Protein AF-A0A368F1D8-F1 (afdb_monomer_lite)

InterPro domains:
  IPR000276 G protein-coupled receptor, rhodopsin-like [SM01381] (5-115)
  IPR019424 Serpentine type 7TM GPCR chemoreceptor Srsx [PF10320] (1-113)

Radius of gyration: 21.62 Å; chains: 1; bounding box: 52×26×62 Å

Organism: Ancylostoma caninum (NCBI:txid29170)

Structure (mmCIF, N/CA/C/O backbone):
data_AF-A0A368F1D8-F1
#
_entry.id   AF-A0A368F1D8-F1
#
loop_
_atom_site.group_PDB
_atom_site.id
_atom_site.type_symbol
_atom_site.label_atom_id
_atom_site.label_alt_id
_atom_site.label_comp_id
_atom_site.label_asym_id
_atom_site.label_entity_id
_atom_site.label_seq_id
_atom_site.pdbx_PDB_ins_code
_atom_site.Cartn_x
_atom_site.Cartn_y
_atom_site.Cartn_z
_atom_site.occupancy
_atom_site.B_iso_or_equiv
_atom_site.auth_seq_id
_atom_site.auth_comp_id
_atom_site.auth_asym_id
_atom_site.auth_atom_id
_atom_site.pdbx_PDB_model_num
ATOM 1 N N . MET A 1 1 ? 20.631 -13.967 -22.672 1.00 45.66 1 MET A N 1
ATOM 2 C CA . MET A 1 1 ? 19.247 -14.194 -23.165 1.00 45.66 1 MET A CA 1
ATOM 3 C C . MET A 1 1 ? 18.236 -13.567 -22.191 1.00 45.66 1 MET A C 1
ATOM 5 O O . MET A 1 1 ? 17.193 -14.138 -21.891 1.00 45.66 1 MET A O 1
ATOM 9 N N . ASP A 1 2 ? 18.515 -12.348 -21.712 1.00 56.72 2 ASP A N 1
ATOM 10 C CA . ASP A 1 2 ? 18.073 -11.933 -20.362 1.00 56.72 2 ASP A CA 1
ATOM 11 C C . ASP A 1 2 ? 17.046 -10.784 -20.403 1.00 56.72 2 ASP A C 1
ATOM 13 O O . ASP A 1 2 ? 16.329 -10.506 -19.437 1.00 56.72 2 ASP A O 1
ATOM 17 N N . GLY A 1 3 ? 16.917 -10.137 -21.566 1.00 60.78 3 GLY A N 1
ATOM 18 C CA . GLY A 1 3 ? 15.979 -9.036 -21.787 1.00 60.78 3 GLY A CA 1
ATOM 19 C C . GLY A 1 3 ? 14.529 -9.483 -21.991 1.00 60.78 3 GLY A C 1
ATOM 20 O O . GLY A 1 3 ? 13.612 -8.776 -21.582 1.00 60.78 3 GLY A O 1
ATOM 21 N N . GLN A 1 4 ? 14.298 -10.655 -22.591 1.00 63.25 4 GLN A N 1
ATOM 22 C CA . GLN A 1 4 ? 12.945 -11.132 -22.896 1.00 63.25 4 GLN A CA 1
ATOM 23 C C . GLN A 1 4 ? 12.230 -11.660 -21.644 1.00 63.25 4 GLN A C 1
ATOM 25 O O . GLN A 1 4 ? 11.090 -11.277 -21.391 1.00 63.25 4 GLN A O 1
ATOM 30 N N . GLN A 1 5 ? 12.920 -12.429 -20.796 1.00 64.75 5 GLN A N 1
ATOM 31 C CA . GLN A 1 5 ? 12.363 -12.902 -19.520 1.00 64.75 5 GLN A CA 1
ATOM 32 C C . GLN A 1 5 ? 12.044 -11.751 -18.555 1.00 64.75 5 GLN A C 1
ATOM 34 O O . GLN A 1 5 ? 10.976 -11.728 -17.943 1.00 64.75 5 GLN A O 1
ATOM 39 N N . SER A 1 6 ? 12.915 -10.738 -18.495 1.00 67.00 6 SER A N 1
ATOM 40 C CA . SER A 1 6 ? 12.691 -9.545 -17.670 1.00 67.00 6 SER A CA 1
ATOM 41 C C . SER A 1 6 ? 11.427 -8.780 -18.082 1.00 67.00 6 SER A C 1
ATOM 43 O O . SER A 1 6 ? 10.686 -8.303 -17.226 1.00 67.00 6 SER A O 1
ATOM 45 N N . LYS A 1 7 ? 11.145 -8.686 -19.389 1.00 72.06 7 LYS A N 1
ATOM 46 C CA . LYS A 1 7 ? 9.940 -8.017 -19.902 1.00 72.06 7 LYS A CA 1
ATOM 47 C C . LYS A 1 7 ? 8.670 -8.760 -19.502 1.00 72.06 7 LYS A C 1
ATOM 49 O O . LYS A 1 7 ? 7.761 -8.132 -18.969 1.00 72.06 7 LYS A O 1
ATOM 54 N N . PHE A 1 8 ? 8.619 -10.080 -19.692 1.00 77.69 8 PHE A N 1
ATOM 55 C CA . PHE A 1 8 ? 7.458 -10.884 -19.291 1.00 77.69 8 PHE A CA 1
ATOM 56 C C . PHE A 1 8 ? 7.155 -10.762 -17.796 1.00 77.69 8 PHE A C 1
ATOM 58 O O . PHE A 1 8 ? 5.997 -10.599 -17.417 1.00 77.69 8 PHE A O 1
ATOM 65 N N . PHE A 1 9 ? 8.190 -10.753 -16.955 1.00 74.25 9 PHE A N 1
ATOM 66 C CA . PHE A 1 9 ? 8.034 -10.578 -15.513 1.00 74.25 9 PHE A CA 1
ATOM 67 C C . PHE A 1 9 ? 7.478 -9.191 -15.148 1.00 74.25 9 PHE A C 1
ATOM 69 O O . PHE A 1 9 ? 6.550 -9.082 -14.348 1.00 74.25 9 PHE A O 1
ATOM 76 N N . ILE A 1 10 ? 7.978 -8.126 -15.788 1.00 74.06 10 ILE A N 1
ATOM 77 C CA . ILE A 1 10 ? 7.488 -6.753 -15.582 1.00 74.06 10 ILE A CA 1
ATOM 78 C C . ILE A 1 10 ? 6.028 -6.609 -16.032 1.00 74.06 10 ILE A C 1
ATOM 80 O O . ILE A 1 10 ? 5.217 -6.052 -15.291 1.00 74.06 10 ILE A O 1
ATOM 84 N N . TYR A 1 11 ? 5.667 -7.130 -17.210 1.00 80.31 11 TYR A N 1
ATOM 85 C CA . TYR A 1 11 ? 4.280 -7.108 -17.683 1.00 80.31 11 TYR A CA 1
ATOM 86 C C . TYR A 1 11 ? 3.355 -7.916 -16.768 1.00 80.31 11 TYR A C 1
ATOM 88 O O . TYR A 1 11 ? 2.263 -7.448 -16.453 1.00 80.31 11 TYR A O 1
ATOM 96 N N . GLY A 1 12 ? 3.804 -9.073 -16.272 1.00 80.88 12 GLY A N 1
ATOM 97 C CA . GLY A 1 12 ? 3.061 -9.865 -15.290 1.00 80.88 12 GLY A CA 1
ATOM 98 C C . GLY A 1 12 ? 2.774 -9.084 -14.004 1.00 80.88 12 GLY A C 1
ATOM 99 O O . GLY A 1 12 ? 1.625 -9.011 -13.570 1.00 80.88 12 GLY A O 1
ATOM 100 N N . ILE A 1 13 ? 3.788 -8.422 -13.435 1.00 77.94 13 ILE A N 1
ATOM 101 C CA . ILE A 1 13 ? 3.631 -7.580 -12.236 1.00 77.94 13 ILE A CA 1
ATOM 102 C C . ILE A 1 13 ? 2.655 -6.425 -12.486 1.00 77.94 13 ILE A C 1
ATOM 104 O O . ILE A 1 13 ? 1.825 -6.126 -11.625 1.00 77.94 13 ILE A O 1
ATOM 108 N N . LEU A 1 14 ? 2.733 -5.776 -13.651 1.00 80.50 14 LEU A N 1
ATOM 109 C CA . LEU A 1 14 ? 1.829 -4.686 -14.022 1.00 80.50 14 LEU A CA 1
ATOM 110 C C . LEU A 1 14 ? 0.378 -5.163 -14.131 1.00 80.50 14 LEU A C 1
ATOM 112 O O . LEU A 1 14 ? -0.508 -4.528 -13.562 1.00 80.50 14 LEU A O 1
ATOM 116 N N . VAL A 1 15 ? 0.133 -6.294 -14.799 1.00 85.88 15 VAL A N 1
ATOM 117 C CA . VAL A 1 15 ? -1.212 -6.879 -14.930 1.00 85.88 15 VAL A CA 1
ATOM 118 C C . VAL A 1 15 ? -1.797 -7.213 -13.559 1.00 85.88 15 VAL A C 1
ATOM 120 O O . VAL A 1 15 ? -2.927 -6.823 -13.262 1.00 85.88 15 VAL A O 1
ATOM 123 N N . VAL A 1 16 ? -1.021 -7.869 -12.690 1.00 84.69 16 VAL A N 1
ATOM 124 C CA . VAL A 1 16 ? -1.462 -8.203 -11.326 1.00 84.69 16 VAL A CA 1
ATOM 125 C C . VAL A 1 16 ? -1.748 -6.936 -10.520 1.00 84.69 16 VAL A C 1
ATOM 127 O O . VAL A 1 16 ? -2.765 -6.855 -9.836 1.00 84.69 16 VAL A O 1
ATOM 130 N N . SER A 1 17 ? -0.906 -5.911 -10.645 1.00 82.69 17 SER A N 1
ATOM 131 C CA . SER A 1 17 ? -1.082 -4.638 -9.940 1.00 82.69 17 SER A CA 1
ATOM 132 C C . SER A 1 17 ? -2.348 -3.901 -10.391 1.00 82.69 17 SER A C 1
ATOM 134 O O . SER A 1 17 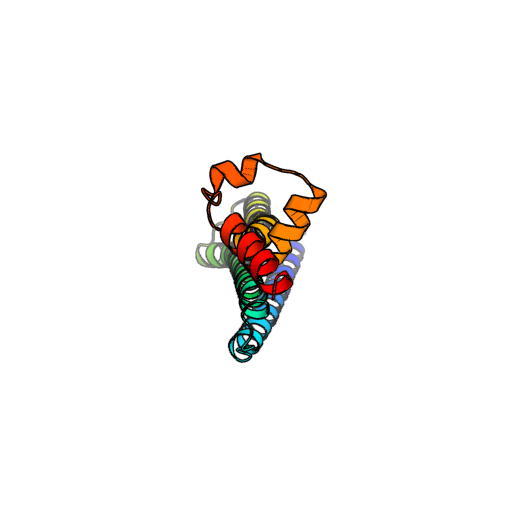? -3.095 -3.396 -9.554 1.00 82.69 17 SER A O 1
ATOM 136 N N . ILE A 1 18 ? -2.649 -3.889 -11.695 1.00 85.00 18 ILE A N 1
ATOM 137 C CA . ILE A 1 18 ? -3.898 -3.329 -12.239 1.00 85.00 18 ILE A CA 1
ATOM 138 C C . ILE A 1 18 ? -5.114 -4.109 -11.722 1.00 85.00 18 ILE A C 1
ATOM 140 O O . ILE A 1 18 ? -6.108 -3.496 -11.330 1.00 85.00 18 ILE A O 1
ATOM 144 N N . LEU A 1 19 ? -5.038 -5.441 -11.664 1.00 88.94 19 LEU A N 1
ATOM 145 C CA . LEU A 1 19 ? -6.118 -6.278 -11.138 1.00 88.94 19 LEU A CA 1
ATOM 146 C C . LEU A 1 19 ? -6.382 -6.001 -9.648 1.00 88.94 19 LEU A C 1
ATOM 148 O O . LEU A 1 19 ? -7.537 -5.859 -9.241 1.00 88.94 19 LEU A O 1
ATOM 152 N N . VAL A 1 20 ? -5.324 -5.857 -8.842 1.00 86.31 20 VAL A N 1
ATOM 153 C CA . VAL A 1 20 ? -5.417 -5.477 -7.422 1.00 86.31 20 VAL A CA 1
ATOM 154 C C . VAL A 1 20 ? -6.052 -4.093 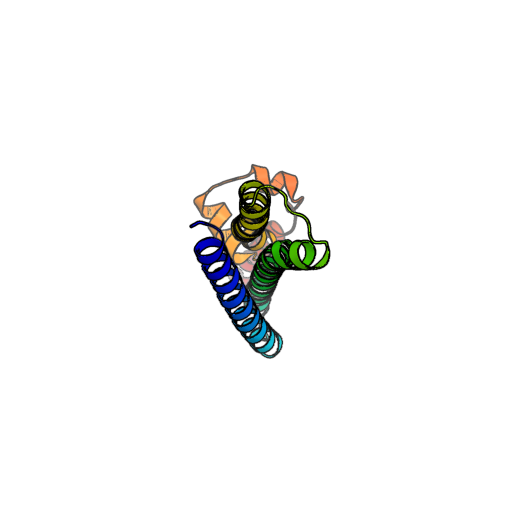-7.275 1.00 86.31 20 VAL A C 1
ATOM 156 O O . VAL A 1 20 ? -6.990 -3.933 -6.490 1.00 86.31 20 VAL A O 1
ATOM 159 N N . LEU A 1 21 ? -5.612 -3.108 -8.067 1.00 87.25 21 LEU A N 1
ATOM 160 C CA . LEU A 1 21 ? -6.188 -1.759 -8.076 1.00 87.25 21 LEU A CA 1
ATOM 161 C C . LEU A 1 21 ? -7.681 -1.778 -8.433 1.00 87.25 21 LEU A C 1
ATOM 163 O O . LEU A 1 21 ? -8.487 -1.127 -7.765 1.00 87.25 21 LEU A O 1
ATOM 167 N N . ALA A 1 22 ? -8.068 -2.550 -9.450 1.00 88.25 22 ALA A N 1
ATOM 168 C CA . ALA A 1 22 ? -9.461 -2.696 -9.853 1.00 88.25 22 ALA A CA 1
ATOM 169 C C . ALA A 1 22 ? -10.305 -3.342 -8.743 1.00 88.25 22 ALA A C 1
ATOM 171 O O . ALA A 1 22 ? -11.369 -2.824 -8.399 1.00 88.25 22 ALA A O 1
ATOM 172 N N . CYS A 1 23 ? -9.813 -4.425 -8.136 1.00 88.81 23 CYS A N 1
ATOM 173 C CA . CYS A 1 23 ? -10.505 -5.145 -7.068 1.00 88.81 23 CYS A CA 1
ATOM 174 C C . CYS A 1 23 ? -10.751 -4.249 -5.845 1.00 88.81 23 CYS A C 1
ATOM 176 O O . CYS A 1 23 ? -11.894 -4.071 -5.413 1.00 88.81 23 CYS A O 1
ATOM 178 N N . TYR A 1 24 ? -9.702 -3.597 -5.337 1.00 84.56 24 TYR A N 1
ATOM 179 C CA . TYR A 1 24 ? -9.826 -2.686 -4.198 1.00 84.56 24 TYR A CA 1
ATOM 180 C C . TYR A 1 24 ? -10.638 -1.429 -4.533 1.00 84.56 24 TYR A C 1
ATOM 182 O O . TYR A 1 24 ? -11.371 -0.924 -3.682 1.00 84.56 24 TYR A O 1
ATOM 190 N N . GLY A 1 25 ? -10.574 -0.941 -5.775 1.00 83.75 25 GLY A N 1
ATOM 191 C CA . GLY A 1 25 ? -11.410 0.159 -6.249 1.00 83.75 25 GLY A CA 1
ATOM 192 C C . GLY A 1 25 ? -12.901 -0.193 -6.237 1.00 83.75 25 GLY A C 1
ATOM 193 O O . GLY A 1 25 ? -13.721 0.587 -5.742 1.00 83.75 25 GLY A O 1
ATOM 194 N N . VAL A 1 26 ? -13.270 -1.383 -6.724 1.00 86.94 26 VAL A N 1
ATOM 195 C CA . VAL A 1 26 ? -14.653 -1.891 -6.683 1.00 86.94 26 VAL A CA 1
ATOM 196 C C . VAL A 1 26 ? -15.109 -2.110 -5.243 1.00 86.94 26 VAL A C 1
ATOM 198 O O . VAL A 1 26 ? -16.207 -1.678 -4.879 1.00 86.94 26 VAL A O 1
ATOM 201 N N . PHE A 1 27 ? -14.260 -2.714 -4.409 1.00 84.00 27 PHE A N 1
ATOM 202 C CA . PHE A 1 27 ? -14.523 -2.910 -2.986 1.00 84.00 27 PHE A CA 1
ATOM 203 C C . PHE A 1 27 ? -14.806 -1.581 -2.276 1.00 84.00 27 PHE A C 1
ATOM 205 O O . PHE A 1 27 ? -15.840 -1.444 -1.622 1.00 84.00 27 PHE A O 1
ATOM 212 N N . LEU A 1 28 ? -13.965 -0.560 -2.481 1.00 80.44 28 LEU A N 1
ATOM 213 C CA . LEU A 1 28 ? -14.168 0.777 -1.921 1.00 80.44 28 LEU A CA 1
ATOM 214 C C . LEU A 1 28 ? -15.449 1.441 -2.419 1.00 80.44 28 LEU A C 1
ATOM 216 O O . LEU A 1 28 ? -16.155 2.065 -1.627 1.00 80.44 28 LEU A O 1
ATOM 220 N N . ARG A 1 29 ? -15.772 1.315 -3.711 1.00 81.19 29 ARG A N 1
ATOM 221 C CA . ARG A 1 29 ? -17.023 1.855 -4.264 1.00 81.19 29 ARG A CA 1
ATOM 222 C C . ARG A 1 29 ? -18.241 1.208 -3.609 1.00 81.19 29 ARG A C 1
ATOM 224 O O . ARG A 1 29 ? -19.148 1.925 -3.187 1.00 81.19 29 ARG A O 1
ATOM 231 N N . ARG A 1 30 ? -18.255 -0.122 -3.468 1.00 79.25 30 ARG A N 1
ATOM 232 C CA . ARG A 1 30 ? -19.348 -0.838 -2.788 1.00 79.25 30 ARG A CA 1
ATOM 233 C C . ARG A 1 30 ? -19.428 -0.492 -1.302 1.00 79.25 30 ARG A C 1
ATOM 235 O O . ARG A 1 30 ? -20.516 -0.223 -0.795 1.00 79.25 30 ARG A O 1
ATOM 242 N N . MET A 1 31 ? -18.286 -0.416 -0.626 1.00 73.38 31 MET A N 1
ATOM 243 C CA . MET A 1 31 ? -18.199 -0.032 0.783 1.00 73.38 31 MET A CA 1
ATOM 244 C C . MET A 1 31 ? -18.719 1.386 1.023 1.00 73.38 31 MET A C 1
ATOM 246 O O . MET A 1 31 ? -19.544 1.580 1.910 1.00 73.38 31 MET A O 1
ATOM 250 N N . ARG A 1 32 ? -18.319 2.376 0.213 1.00 69.38 32 ARG A N 1
ATOM 251 C CA . ARG A 1 32 ? -18.812 3.759 0.343 1.00 69.38 32 ARG A CA 1
ATOM 252 C C . ARG A 1 32 ? -20.320 3.873 0.132 1.00 69.38 32 ARG A C 1
ATOM 254 O O . ARG A 1 32 ? -20.955 4.669 0.814 1.00 69.38 32 ARG A O 1
ATOM 261 N N . LYS A 1 33 ? -20.887 3.080 -0.784 1.00 66.50 33 LYS A N 1
ATOM 262 C CA . LYS A 1 33 ? -22.332 3.071 -1.057 1.00 66.50 33 LYS A CA 1
ATOM 263 C C . LYS A 1 33 ? -23.140 2.484 0.105 1.00 66.50 33 LYS A C 1
ATOM 265 O O . LYS A 1 33 ? -24.285 2.866 0.316 1.00 66.50 33 LYS A O 1
ATOM 270 N N . THR A 1 34 ? -22.533 1.595 0.884 1.00 62.94 34 THR A N 1
ATOM 271 C CA . THR A 1 34 ? -23.168 0.950 2.035 1.00 62.94 34 THR A CA 1
ATOM 272 C C . THR A 1 34 ? -22.891 1.781 3.293 1.00 62.94 34 THR A C 1
ATOM 274 O O . THR A 1 34 ? -22.024 1.452 4.100 1.00 62.94 34 THR A O 1
ATOM 277 N N . GLN A 1 35 ? -23.584 2.913 3.451 1.00 54.12 35 GLN A N 1
ATOM 278 C CA . GLN A 1 35 ? -23.572 3.684 4.701 1.00 54.12 35 GLN A CA 1
ATOM 279 C C . GLN A 1 35 ? -24.347 2.908 5.776 1.00 54.12 35 GLN A C 1
ATOM 281 O O . GLN A 1 35 ? -25.548 3.082 5.958 1.00 54.12 35 GLN A O 1
ATOM 286 N N . ILE A 1 36 ? -23.659 2.012 6.486 1.00 55.44 36 ILE A N 1
ATOM 287 C CA . ILE A 1 36 ? -24.255 1.266 7.597 1.00 55.44 36 ILE A CA 1
ATOM 288 C C . ILE A 1 36 ? -24.462 2.238 8.765 1.00 55.44 36 ILE A C 1
ATOM 290 O O . ILE A 1 36 ? -23.514 2.715 9.397 1.00 55.44 36 ILE A O 1
ATOM 294 N N . SER A 1 37 ? -25.728 2.564 9.025 1.00 49.47 37 SER A N 1
ATOM 295 C CA . SER A 1 37 ? -26.158 3.475 10.085 1.00 49.47 37 SER A CA 1
ATOM 296 C C . SER A 1 37 ? -26.031 2.805 11.460 1.00 49.47 37 SER A C 1
ATOM 298 O O . SER A 1 37 ? -26.988 2.289 12.020 1.00 49.47 37 SER A O 1
ATOM 300 N N . GLY A 1 38 ? -24.814 2.774 12.011 1.00 56.66 38 GLY A N 1
ATOM 301 C CA . GLY A 1 38 ? -24.555 2.313 13.378 1.00 56.66 38 GLY A CA 1
ATOM 302 C C . GLY A 1 38 ? -23.236 2.867 13.916 1.00 56.66 38 GLY A C 1
ATOM 303 O O . GLY A 1 38 ? -22.217 2.805 13.234 1.00 56.66 38 GLY A O 1
ATOM 304 N N . LYS A 1 39 ? -23.218 3.435 15.133 1.00 56.53 39 LYS A N 1
ATOM 305 C CA . LYS A 1 39 ? -22.018 4.082 15.719 1.00 56.53 39 LYS A CA 1
ATOM 306 C C . LYS A 1 39 ? -20.809 3.132 15.835 1.00 56.53 39 LYS A C 1
ATOM 308 O O . LYS A 1 39 ? -19.683 3.583 15.655 1.00 56.53 39 LYS A O 1
ATOM 313 N N .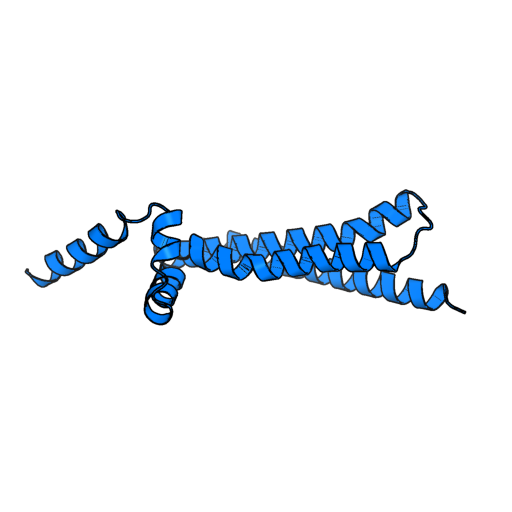 ILE A 1 40 ? -21.046 1.838 16.074 1.00 55.59 40 ILE A N 1
ATOM 314 C CA . ILE A 1 40 ? -20.011 0.788 16.137 1.00 55.59 40 ILE A CA 1
ATOM 315 C C . ILE A 1 40 ? -19.527 0.420 14.725 1.00 55.59 40 ILE A C 1
ATOM 317 O O . ILE A 1 40 ? -18.328 0.449 14.448 1.00 55.59 40 ILE A O 1
ATOM 321 N N . ALA A 1 41 ? -20.460 0.183 13.796 1.00 60.53 41 ALA A N 1
ATOM 322 C CA . ALA A 1 41 ? -20.149 -0.118 12.398 1.00 60.53 41 ALA A CA 1
ATOM 323 C C . ALA A 1 41 ? -19.363 1.012 11.709 1.00 60.53 41 ALA A C 1
ATOM 325 O O . ALA A 1 41 ? -18.487 0.741 10.893 1.00 60.53 41 ALA A O 1
ATOM 326 N N . LYS A 1 42 ? -19.607 2.278 12.081 1.00 64.94 42 LYS A N 1
ATOM 327 C CA . LYS A 1 42 ? -18.900 3.450 11.537 1.00 64.94 42 LYS A CA 1
ATOM 328 C C . LYS A 1 42 ? -17.389 3.424 11.784 1.00 64.94 42 LYS A C 1
ATOM 330 O O . LYS A 1 42 ? -16.638 3.825 10.900 1.00 64.94 42 LYS A O 1
ATOM 335 N N . GLY A 1 43 ? -16.934 2.974 12.958 1.00 64.31 43 GLY A N 1
ATOM 336 C CA . GLY A 1 43 ? -15.500 2.900 13.274 1.00 64.31 43 GLY A CA 1
ATOM 337 C C . GLY A 1 43 ? -14.785 1.853 12.422 1.00 64.31 43 GLY A C 1
ATOM 338 O O . GLY A 1 43 ? -13.786 2.155 11.773 1.00 64.31 43 GLY A O 1
ATOM 339 N N . ILE A 1 44 ? -15.370 0.655 12.356 1.00 72.81 44 ILE A N 1
ATOM 340 C CA . ILE A 1 44 ? -14.857 -0.475 11.570 1.00 72.81 44 ILE A CA 1
ATOM 341 C C . ILE A 1 44 ? -14.865 -0.138 10.071 1.00 72.81 44 ILE A C 1
ATOM 343 O O . ILE A 1 44 ? -13.858 -0.321 9.385 1.00 72.81 44 ILE A O 1
ATOM 347 N N . HIS A 1 45 ? -15.963 0.436 9.570 1.00 73.00 45 HIS A N 1
ATOM 348 C CA . HIS A 1 45 ? -16.109 0.869 8.176 1.00 73.00 45 HIS A CA 1
ATOM 349 C C . HIS A 1 45 ? -15.072 1.929 7.788 1.00 73.00 45 HIS A C 1
ATOM 351 O O . HIS A 1 45 ? -14.420 1.806 6.751 1.00 73.00 45 HIS A O 1
ATOM 357 N N . ARG A 1 46 ? -14.832 2.920 8.658 1.00 75.00 46 ARG A N 1
ATOM 358 C CA . ARG A 1 46 ? -13.812 3.951 8.429 1.00 75.00 46 ARG A CA 1
ATOM 359 C C . ARG A 1 46 ? -12.399 3.368 8.388 1.00 75.00 46 ARG A C 1
ATOM 361 O O . ARG A 1 46 ? -11.636 3.746 7.501 1.00 75.00 46 ARG A O 1
ATOM 368 N N . SER A 1 47 ? -12.051 2.451 9.297 1.00 80.81 47 SER A N 1
ATOM 369 C CA . SER A 1 47 ? -10.739 1.784 9.264 1.00 80.81 47 SER A CA 1
ATOM 370 C C . SER A 1 47 ? -10.563 0.940 8.005 1.00 80.81 47 SER A C 1
ATOM 372 O O . SER A 1 47 ? -9.510 0.993 7.381 1.00 80.81 47 SER A O 1
ATOM 374 N N . LEU A 1 48 ? -11.607 0.227 7.578 1.00 79.19 48 LEU A N 1
ATOM 375 C CA . LEU A 1 48 ? -11.558 -0.651 6.412 1.00 79.19 48 LEU A CA 1
ATOM 376 C C . LEU A 1 48 ? -11.404 0.133 5.101 1.00 79.19 48 LEU A C 1
ATOM 378 O O . LEU A 1 48 ? -10.641 -0.266 4.220 1.00 79.19 48 LEU A O 1
ATOM 382 N N . ILE A 1 49 ? -12.067 1.290 4.996 1.00 83.25 49 ILE A N 1
ATOM 383 C CA . ILE A 1 49 ? -11.864 2.232 3.889 1.00 83.25 49 ILE A CA 1
ATOM 384 C C . ILE A 1 49 ? -10.434 2.770 3.886 1.00 83.25 49 ILE A C 1
ATOM 386 O O . ILE A 1 49 ? -9.818 2.819 2.824 1.00 83.25 49 ILE A O 1
ATOM 390 N N . LEU A 1 50 ? -9.904 3.171 5.045 1.00 83.44 50 LEU A N 1
ATOM 391 C CA . LEU A 1 50 ? -8.549 3.717 5.139 1.00 83.44 50 LEU A CA 1
ATOM 392 C C . LEU A 1 50 ? -7.491 2.678 4.767 1.00 83.44 50 LEU A C 1
ATOM 394 O O . LEU A 1 50 ? -6.615 2.987 3.973 1.00 83.44 50 LEU A O 1
ATOM 398 N N . ILE A 1 51 ? -7.628 1.437 5.228 1.00 86.38 51 ILE A N 1
ATOM 399 C CA . ILE A 1 51 ? -6.741 0.324 4.854 1.00 86.38 51 ILE A CA 1
ATOM 400 C C . ILE A 1 51 ? -6.784 0.063 3.358 1.00 86.38 51 ILE A C 1
ATOM 402 O O . ILE A 1 51 ? -5.749 -0.011 2.703 1.00 86.38 51 ILE A O 1
ATOM 406 N N . SER A 1 52 ? -7.988 -0.020 2.797 1.00 85.75 52 SER A N 1
ATOM 407 C CA . SER A 1 52 ? -8.156 -0.222 1.359 1.00 85.75 52 SER A CA 1
ATOM 408 C C . SER A 1 52 ? -7.523 0.916 0.558 1.00 85.75 52 SER A C 1
ATOM 410 O O . SER A 1 52 ? -6.908 0.676 -0.476 1.00 85.75 52 SER A O 1
ATOM 412 N N . LEU A 1 53 ? -7.628 2.155 1.046 1.00 85.25 53 LEU A N 1
ATOM 413 C CA . LEU A 1 53 ? -7.001 3.318 0.426 1.00 85.25 53 LEU A CA 1
ATOM 414 C C . LEU A 1 53 ? -5.470 3.262 0.523 1.00 85.25 53 LEU A C 1
ATOM 416 O O . LEU A 1 53 ? -4.794 3.559 -0.456 1.00 85.25 53 LEU A O 1
ATOM 420 N N . THR A 1 54 ? -4.924 2.849 1.665 1.00 88.31 54 THR A N 1
ATOM 421 C CA . THR A 1 54 ? -3.480 2.689 1.870 1.00 88.31 54 THR A CA 1
ATOM 422 C C . THR A 1 54 ? -2.902 1.591 0.981 1.00 88.31 54 THR A C 1
ATOM 424 O O . THR A 1 54 ? -1.867 1.803 0.354 1.00 88.31 54 THR A O 1
ATOM 427 N N . VAL A 1 55 ? -3.592 0.454 0.846 1.00 87.31 55 VAL A N 1
ATOM 428 C CA . VAL A 1 55 ? -3.184 -0.637 -0.055 1.00 87.31 55 VAL A CA 1
ATOM 429 C C . VAL A 1 55 ? -3.266 -0.210 -1.521 1.00 87.31 55 VAL A C 1
ATOM 431 O O . VAL A 1 55 ? -2.341 -0.494 -2.285 1.00 87.31 55 VAL A O 1
ATOM 434 N N . LEU A 1 56 ? -4.316 0.521 -1.918 1.00 87.56 56 LEU A N 1
ATOM 435 C CA . LEU A 1 56 ? -4.404 1.114 -3.256 1.00 87.56 56 LEU A CA 1
ATOM 436 C C . LEU A 1 56 ? -3.255 2.079 -3.520 1.00 87.56 56 LEU A C 1
ATOM 438 O O . LEU A 1 56 ? -2.650 2.014 -4.581 1.00 87.56 56 LEU A O 1
ATOM 442 N N . PHE A 1 57 ? 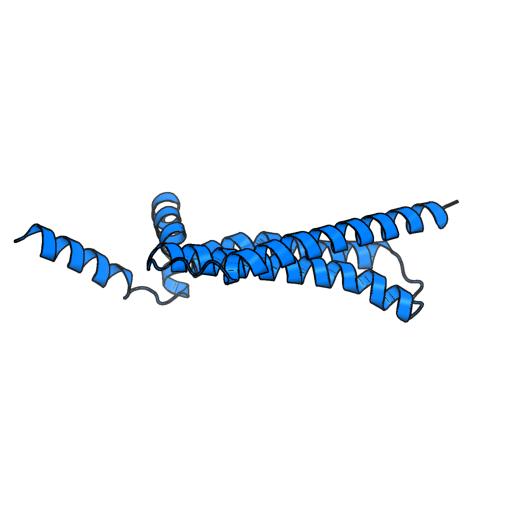-2.946 2.953 -2.564 1.00 86.75 57 PHE A N 1
ATOM 443 C CA . PHE A 1 57 ? -1.866 3.921 -2.702 1.00 86.75 57 PHE A CA 1
ATOM 444 C C . PHE A 1 57 ? -0.499 3.235 -2.815 1.00 86.75 57 PHE A C 1
ATOM 446 O O . PHE A 1 57 ? 0.280 3.577 -3.702 1.00 86.75 57 PHE A O 1
ATOM 453 N N . GLY A 1 58 ? -0.235 2.222 -1.983 1.00 86.94 58 GLY A N 1
ATOM 454 C CA . GLY A 1 58 ? 0.981 1.410 -2.067 1.00 86.94 58 GLY A CA 1
ATOM 455 C C . GLY A 1 58 ? 1.104 0.709 -3.418 1.00 86.94 58 GLY A C 1
ATOM 456 O O . GLY A 1 58 ? 2.107 0.873 -4.105 1.00 86.94 58 GLY A O 1
ATOM 457 N N . SER A 1 59 ? 0.047 0.016 -3.847 1.00 83.56 59 SER A N 1
ATOM 458 C CA . SER A 1 59 ? 0.014 -0.704 -5.130 1.00 83.56 59 SER A CA 1
ATOM 459 C C . SER A 1 59 ? 0.137 0.239 -6.332 1.00 83.56 59 SER A C 1
ATOM 461 O O . SER A 1 59 ? 0.829 -0.067 -7.301 1.00 83.56 59 SER A O 1
ATOM 463 N N . PHE A 1 60 ? -0.501 1.411 -6.267 1.00 85.50 60 PHE A N 1
ATOM 464 C CA . PHE A 1 60 ? -0.404 2.444 -7.295 1.00 85.50 60 PHE A CA 1
ATOM 465 C C . PHE A 1 60 ? 1.020 2.993 -7.395 1.00 85.50 60 PHE A C 1
ATOM 467 O O . PHE A 1 60 ? 1.557 3.094 -8.494 1.00 85.50 60 PHE A O 1
ATOM 474 N N . SER A 1 61 ? 1.661 3.285 -6.260 1.00 86.50 61 SER A N 1
ATOM 475 C CA . SER A 1 61 ? 3.050 3.751 -6.219 1.00 86.50 61 SER A CA 1
ATOM 476 C C . SER A 1 61 ? 4.021 2.706 -6.787 1.00 86.50 61 SER A C 1
ATOM 478 O O . SER A 1 61 ? 4.851 3.034 -7.636 1.00 86.50 61 SER A O 1
ATOM 480 N N . THR A 1 62 ? 3.855 1.431 -6.417 1.00 85.25 62 THR A N 1
ATOM 481 C CA . THR A 1 62 ? 4.613 0.296 -6.970 1.00 85.25 62 THR A CA 1
ATOM 482 C C . THR A 1 62 ? 4.462 0.192 -8.493 1.00 85.25 62 THR A C 1
ATOM 484 O O . THR A 1 62 ? 5.456 -0.029 -9.181 1.00 85.25 62 THR A O 1
ATOM 487 N N . ALA A 1 63 ? 3.254 0.390 -9.036 1.00 82.88 63 ALA A N 1
ATOM 488 C CA . ALA A 1 63 ? 2.995 0.359 -10.480 1.00 82.88 63 ALA A CA 1
ATOM 489 C C . ALA A 1 63 ? 3.514 1.606 -11.226 1.00 82.88 63 ALA A C 1
ATOM 491 O O . ALA A 1 63 ? 3.898 1.515 -12.393 1.00 82.88 63 ALA A O 1
ATOM 492 N N . LEU A 1 64 ? 3.572 2.762 -10.557 1.00 84.81 64 LEU A N 1
ATOM 493 C CA . LEU A 1 64 ? 4.060 4.017 -11.134 1.00 84.81 64 LEU A CA 1
ATOM 494 C C . LEU A 1 64 ? 5.566 3.966 -11.444 1.00 84.81 64 LEU A C 1
ATOM 496 O O . LEU A 1 64 ? 6.017 4.536 -12.434 1.00 84.81 64 LEU A O 1
ATOM 500 N N . ILE A 1 65 ? 6.348 3.260 -10.623 1.00 83.75 65 ILE A N 1
ATOM 501 C CA . ILE A 1 65 ? 7.808 3.151 -10.761 1.00 83.75 65 ILE A CA 1
ATOM 502 C C . ILE A 1 65 ? 8.246 2.586 -12.131 1.00 83.75 65 ILE A C 1
ATOM 504 O O . ILE A 1 65 ? 9.011 3.260 -12.829 1.00 83.75 65 ILE A O 1
ATOM 508 N N . PRO A 1 66 ? 7.792 1.394 -12.574 1.00 76.25 66 PRO A N 1
ATOM 509 C CA . PRO A 1 66 ? 8.127 0.886 -13.904 1.00 76.25 66 PRO A CA 1
ATOM 510 C C . PRO A 1 66 ? 7.532 1.745 -15.032 1.00 76.25 66 PRO A C 1
ATOM 512 O O . PRO A 1 66 ? 8.147 1.848 -16.092 1.00 76.25 66 PRO A O 1
ATOM 515 N N . PHE A 1 67 ? 6.387 2.400 -14.809 1.00 78.56 67 PHE A N 1
ATOM 516 C CA . PHE A 1 67 ? 5.758 3.283 -15.795 1.00 78.56 67 PHE A CA 1
ATOM 517 C C . PHE A 1 67 ? 6.595 4.542 -16.078 1.00 78.56 67 PHE A C 1
ATOM 519 O O . PHE A 1 67 ? 6.949 4.800 -17.228 1.00 78.56 67 PHE A O 1
ATOM 526 N N . VAL A 1 68 ? 6.987 5.286 -15.038 1.00 82.12 68 VAL A N 1
ATOM 527 C CA . VAL A 1 68 ? 7.847 6.481 -15.161 1.00 82.12 68 VAL A CA 1
ATOM 528 C C . VAL A 1 68 ? 9.192 6.115 -15.774 1.00 82.12 68 VAL A C 1
ATOM 530 O O . VAL A 1 68 ? 9.708 6.831 -16.629 1.00 82.12 68 VAL A O 1
ATOM 533 N N . ARG A 1 69 ? 9.740 4.957 -15.398 1.00 76.19 69 ARG A N 1
ATOM 534 C CA . ARG A 1 69 ? 10.971 4.456 -16.000 1.00 76.19 69 ARG A CA 1
ATOM 535 C C . ARG A 1 69 ? 10.828 4.215 -17.502 1.00 76.19 69 ARG A C 1
ATOM 537 O O . ARG A 1 69 ? 11.724 4.591 -18.253 1.00 76.19 69 ARG A O 1
ATOM 544 N N . SER A 1 70 ? 9.730 3.591 -17.928 1.00 74.00 70 SER A N 1
ATOM 545 C CA . SER A 1 70 ? 9.454 3.364 -19.349 1.00 74.00 70 SER A C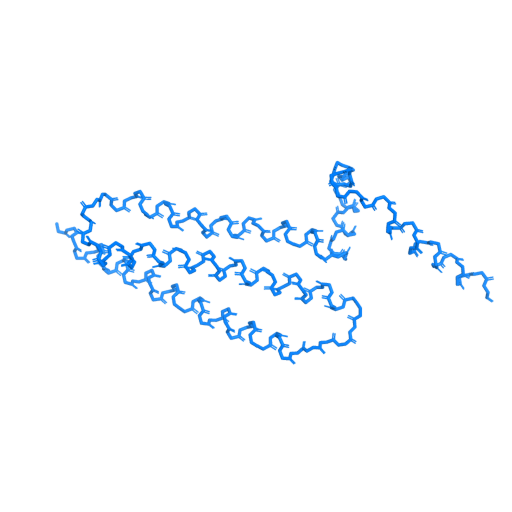A 1
ATOM 546 C C . SER A 1 70 ? 9.308 4.679 -20.115 1.00 74.00 70 SER A C 1
ATOM 548 O O . SER A 1 70 ? 9.755 4.752 -21.254 1.00 74.00 70 SER A O 1
ATOM 550 N N . LEU A 1 71 ? 8.716 5.709 -19.499 1.00 79.44 71 LEU A N 1
ATOM 551 C CA . LEU A 1 71 ? 8.579 7.043 -20.092 1.00 79.44 71 LEU A CA 1
ATOM 552 C C . LEU A 1 71 ? 9.919 7.778 -20.226 1.00 79.44 71 LEU A C 1
ATOM 554 O O . LEU A 1 71 ? 10.155 8.432 -21.234 1.00 79.44 71 LEU A O 1
ATOM 558 N N . MET A 1 72 ? 10.795 7.678 -19.223 1.00 81.94 72 MET A N 1
ATOM 559 C CA . MET A 1 72 ? 12.071 8.405 -19.185 1.00 81.94 72 MET A CA 1
ATOM 560 C C . MET A 1 72 ? 13.237 7.660 -19.857 1.00 81.94 72 MET A C 1
ATOM 562 O O . MET A 1 72 ? 14.344 8.188 -19.913 1.00 81.94 72 MET A O 1
ATOM 566 N N . GLY A 1 73 ? 13.035 6.424 -20.329 1.00 72.00 73 GLY A N 1
ATOM 567 C CA . GLY A 1 73 ? 14.077 5.643 -21.009 1.00 72.00 73 GLY A CA 1
ATOM 568 C C . GLY A 1 73 ? 15.287 5.290 -20.130 1.00 72.00 73 GLY A C 1
ATOM 569 O O . GLY A 1 73 ? 16.370 5.015 -20.645 1.00 72.00 73 GLY A O 1
ATOM 570 N N . ILE A 1 74 ? 15.138 5.305 -18.799 1.00 73.56 74 ILE A N 1
ATOM 571 C CA . ILE A 1 74 ? 16.265 5.145 -17.869 1.00 73.56 74 ILE A CA 1
ATOM 572 C C . ILE A 1 74 ? 16.722 3.676 -17.834 1.00 73.56 74 ILE A C 1
ATOM 574 O O . ILE A 1 74 ? 16.023 2.786 -17.329 1.00 73.56 74 ILE A O 1
ATOM 578 N N . ASN A 1 75 ? 17.941 3.431 -18.320 1.00 65.25 75 ASN A N 1
ATOM 579 C CA . ASN A 1 75 ? 18.567 2.108 -18.401 1.00 65.25 75 ASN A CA 1
ATOM 580 C C . ASN A 1 75 ? 19.416 1.760 -17.158 1.00 65.25 75 ASN A C 1
ATOM 582 O O . ASN A 1 75 ? 20.552 1.304 -17.256 1.00 65.25 75 ASN A O 1
ATOM 586 N N . THR A 1 76 ? 18.893 2.022 -15.961 1.00 63.94 76 THR A N 1
ATOM 587 C CA . THR A 1 76 ? 19.535 1.680 -14.679 1.00 63.94 76 THR A CA 1
ATOM 588 C C . THR A 1 76 ? 19.220 0.247 -14.234 1.00 63.94 76 THR A C 1
ATOM 590 O O . THR A 1 76 ? 18.327 -0.415 -14.765 1.00 63.94 76 THR A O 1
ATOM 593 N N . LYS A 1 77 ? 19.964 -0.265 -13.241 1.00 65.56 77 LYS A N 1
ATOM 594 C CA . LYS A 1 77 ? 19.816 -1.639 -12.728 1.00 65.56 77 LYS A CA 1
ATOM 595 C C . LYS A 1 77 ? 18.397 -1.886 -12.186 1.00 65.56 77 LYS A C 1
ATOM 597 O O . LYS A 1 77 ? 17.961 -1.224 -11.247 1.00 65.56 77 LYS A O 1
ATOM 602 N N . ASN A 1 78 ? 17.714 -2.903 -12.725 1.00 70.69 78 ASN A N 1
ATOM 603 C CA . ASN A 1 78 ? 16.333 -3.288 -12.376 1.00 70.69 78 ASN A CA 1
ATOM 604 C C . ASN A 1 78 ? 16.103 -3.519 -10.871 1.00 70.69 78 ASN A C 1
ATOM 606 O O . ASN A 1 78 ? 15.009 -3.269 -10.369 1.00 70.69 78 ASN A O 1
ATOM 610 N N . LEU A 1 79 ? 17.132 -3.979 -10.156 1.00 72.88 79 LEU A N 1
ATOM 611 C CA . LEU A 1 79 ? 17.029 -4.404 -8.761 1.00 72.88 79 LEU A CA 1
ATOM 612 C C . LEU A 1 79 ? 16.638 -3.265 -7.807 1.00 72.88 79 LEU A C 1
ATOM 614 O O . LEU A 1 79 ? 15.771 -3.455 -6.963 1.00 72.88 79 LEU A O 1
ATOM 618 N N . GLN A 1 80 ? 17.225 -2.072 -7.954 1.00 78.25 80 GLN A N 1
ATOM 619 C CA . GLN A 1 80 ? 16.958 -0.945 -7.046 1.00 78.25 80 GLN A CA 1
ATOM 620 C C . GLN A 1 80 ? 15.500 -0.481 -7.129 1.00 78.25 80 GLN A C 1
ATOM 622 O O . GLN A 1 80 ? 14.856 -0.255 -6.108 1.00 78.25 80 GLN A O 1
ATOM 627 N N . PHE A 1 81 ? 14.955 -0.409 -8.344 1.00 75.75 81 PHE A N 1
ATOM 628 C CA . PHE A 1 81 ? 13.562 -0.025 -8.567 1.00 75.75 81 PHE A CA 1
ATOM 629 C C . PHE A 1 81 ? 12.584 -1.102 -8.111 1.00 75.75 81 PHE A C 1
ATOM 631 O O . PHE A 1 81 ? 11.527 -0.769 -7.587 1.00 75.75 81 PHE A O 1
ATOM 638 N N . MET A 1 82 ? 12.940 -2.380 -8.257 1.00 77.25 82 MET A N 1
ATOM 639 C CA . MET A 1 82 ? 12.121 -3.484 -7.763 1.00 77.25 82 MET A CA 1
ATOM 640 C C . MET A 1 82 ? 12.068 -3.507 -6.229 1.00 77.25 82 MET A C 1
ATOM 642 O O . MET A 1 82 ? 10.992 -3.677 -5.660 1.00 77.25 82 MET A O 1
ATOM 646 N N . LEU A 1 83 ? 13.197 -3.259 -5.556 1.00 82.12 83 LEU A N 1
ATOM 647 C CA . LEU A 1 83 ? 13.252 -3.130 -4.097 1.00 82.12 83 LEU A CA 1
ATOM 648 C C . LEU A 1 83 ? 12.463 -1.913 -3.606 1.00 82.12 83 LEU A C 1
ATOM 650 O O . LEU A 1 83 ? 11.690 -2.028 -2.658 1.00 82.12 83 LEU A O 1
ATOM 654 N N . LEU A 1 84 ? 12.603 -0.767 -4.278 1.00 83.38 84 LEU A N 1
ATOM 655 C CA . LEU A 1 84 ? 11.856 0.444 -3.946 1.00 83.38 84 LEU A CA 1
ATOM 656 C C . LEU A 1 84 ? 10.344 0.241 -4.130 1.00 83.38 84 LEU A C 1
ATOM 658 O O . LEU A 1 84 ? 9.560 0.605 -3.259 1.00 83.38 84 LEU A O 1
ATOM 662 N N . ALA A 1 85 ? 9.930 -0.404 -5.222 1.00 80.69 85 ALA A N 1
ATOM 663 C CA . ALA A 1 85 ? 8.532 -0.730 -5.482 1.00 80.69 85 ALA A CA 1
ATOM 664 C C . ALA A 1 85 ? 7.971 -1.723 -4.449 1.00 80.69 85 ALA A C 1
ATOM 666 O O . ALA A 1 85 ? 6.842 -1.554 -3.987 1.00 80.69 85 ALA A O 1
ATOM 667 N N . GLY A 1 86 ? 8.770 -2.710 -4.033 1.00 81.94 86 GLY A N 1
ATOM 668 C CA . GLY A 1 86 ? 8.435 -3.628 -2.942 1.00 81.94 86 GLY A CA 1
ATOM 669 C C . GLY A 1 86 ? 8.324 -2.934 -1.579 1.00 81.94 86 GLY A C 1
ATOM 670 O O . GLY A 1 86 ? 7.473 -3.288 -0.765 1.00 81.94 86 GLY A O 1
ATOM 671 N N . LEU A 1 87 ? 9.135 -1.906 -1.326 1.00 87.00 87 LEU A N 1
ATOM 672 C CA . LEU A 1 87 ? 9.092 -1.154 -0.073 1.00 87.00 87 LEU A CA 1
ATOM 673 C C . LEU A 1 87 ? 7.741 -0.452 0.123 1.00 87.00 87 LEU A C 1
ATOM 675 O O . LEU A 1 87 ? 7.187 -0.506 1.219 1.00 87.00 87 LEU A O 1
ATOM 679 N N . PHE A 1 88 ? 7.177 0.149 -0.930 1.00 85.50 88 PHE A N 1
ATOM 680 C CA . PHE A 1 88 ? 5.887 0.844 -0.849 1.00 85.50 88 PHE A CA 1
ATOM 681 C C . PHE A 1 88 ? 4.730 -0.085 -0.478 1.00 85.50 88 PHE A C 1
ATOM 683 O O . PHE A 1 88 ? 3.929 0.252 0.397 1.00 85.50 88 PHE A O 1
ATOM 690 N N . ILE A 1 89 ? 4.651 -1.267 -1.094 1.00 84.75 89 ILE A N 1
ATOM 691 C CA . ILE A 1 89 ? 3.582 -2.225 -0.789 1.00 84.75 89 ILE A CA 1
ATOM 692 C C . ILE A 1 89 ? 3.748 -2.840 0.608 1.00 84.75 89 ILE A C 1
ATOM 694 O O . ILE A 1 89 ? 2.765 -3.018 1.332 1.00 84.75 89 ILE A O 1
ATOM 698 N N . ASN A 1 90 ? 4.989 -3.084 1.037 1.00 88.62 90 ASN A N 1
ATOM 699 C CA . ASN A 1 90 ? 5.281 -3.571 2.383 1.00 88.62 90 ASN A CA 1
ATOM 700 C C . ASN A 1 90 ? 4.942 -2.524 3.448 1.00 88.62 90 ASN A C 1
ATOM 702 O O . ASN A 1 90 ? 4.327 -2.856 4.460 1.00 88.62 90 ASN A O 1
ATOM 706 N N . LEU A 1 91 ? 5.262 -1.251 3.204 1.00 87.69 91 LEU A N 1
ATOM 707 C CA . LEU A 1 91 ? 4.906 -0.156 4.103 1.00 87.69 91 LEU A CA 1
ATOM 708 C C . LEU A 1 91 ? 3.386 0.019 4.195 1.00 87.69 91 LEU A C 1
ATOM 710 O O . LEU A 1 91 ? 2.855 0.177 5.293 1.00 87.69 91 LEU A O 1
ATOM 714 N N . ALA A 1 92 ? 2.676 -0.068 3.066 1.00 87.31 92 ALA A N 1
ATOM 715 C CA . ALA A 1 92 ? 1.216 -0.044 3.048 1.00 87.31 92 ALA A CA 1
ATOM 716 C C . ALA A 1 92 ? 0.620 -1.198 3.870 1.00 87.31 92 ALA A C 1
ATOM 718 O O . ALA A 1 92 ? -0.313 -0.997 4.644 1.00 87.31 92 ALA A O 1
ATOM 719 N N . THR A 1 93 ? 1.207 -2.391 3.761 1.00 85.94 93 THR A N 1
ATOM 720 C CA . THR A 1 93 ? 0.780 -3.569 4.524 1.00 85.94 93 THR A CA 1
ATOM 721 C C . THR A 1 93 ? 1.058 -3.411 6.022 1.00 85.94 93 THR A C 1
ATOM 723 O O . THR A 1 93 ? 0.186 -3.706 6.838 1.00 85.94 93 THR A O 1
ATOM 726 N N . ALA A 1 94 ? 2.223 -2.878 6.405 1.00 88.75 94 ALA A N 1
ATOM 727 C CA . ALA A 1 94 ? 2.573 -2.607 7.800 1.00 88.75 94 ALA A CA 1
ATOM 728 C C . ALA A 1 94 ? 1.691 -1.511 8.427 1.00 88.75 94 ALA A C 1
ATOM 730 O O . ALA A 1 94 ? 1.292 -1.607 9.589 1.00 88.75 94 ALA A O 1
ATOM 731 N N . ALA A 1 95 ? 1.324 -0.491 7.647 1.00 86.25 95 ALA A N 1
ATOM 732 C CA . ALA A 1 95 ? 0.446 0.588 8.086 1.00 86.25 95 ALA A CA 1
ATOM 733 C C . ALA A 1 95 ? -0.956 0.093 8.484 1.00 86.25 95 ALA A C 1
ATOM 735 O O . ALA A 1 95 ? -1.588 0.708 9.344 1.00 86.25 95 ALA A O 1
ATOM 736 N N . ASN A 1 96 ? -1.429 -1.034 7.933 1.00 87.00 96 ASN A N 1
ATOM 737 C CA . ASN A 1 96 ? -2.754 -1.584 8.242 1.00 87.00 96 ASN A CA 1
ATOM 738 C C . ASN A 1 96 ? -2.962 -1.802 9.745 1.00 87.00 96 ASN A C 1
ATOM 740 O O . ASN A 1 96 ? -4.024 -1.476 10.276 1.00 87.00 96 ASN A O 1
ATOM 744 N N . PHE A 1 97 ? -1.933 -2.291 10.439 1.00 81.06 97 PHE A N 1
ATOM 745 C CA . PHE A 1 97 ? -1.964 -2.495 11.884 1.00 81.06 97 PHE A CA 1
ATOM 746 C C . PHE A 1 97 ? -2.220 -1.183 12.642 1.00 81.06 97 PHE A C 1
ATOM 748 O O . PHE A 1 97 ? -3.124 -1.096 13.477 1.00 81.06 97 PHE A O 1
ATOM 755 N N . PHE A 1 98 ? -1.468 -0.134 12.303 1.00 82.19 98 PHE A N 1
ATOM 756 C CA . PHE A 1 98 ? -1.615 1.182 12.918 1.00 82.19 98 PHE A CA 1
ATOM 757 C C . PHE A 1 98 ? -2.989 1.788 12.622 1.00 82.19 98 PHE A C 1
ATOM 759 O O . PHE A 1 98 ? -3.638 2.322 13.519 1.00 82.19 98 PHE A O 1
ATOM 766 N N . ILE A 1 99 ? -3.473 1.661 11.385 1.00 82.88 99 ILE A N 1
ATOM 767 C CA . ILE A 1 99 ? -4.786 2.172 10.978 1.00 82.88 99 ILE A CA 1
ATOM 768 C C . ILE A 1 99 ? -5.900 1.503 11.797 1.00 82.88 99 ILE A C 1
ATOM 770 O O . ILE A 1 99 ? -6.784 2.195 12.308 1.00 82.88 99 ILE A O 1
ATOM 774 N N . TYR A 1 100 ? -5.843 0.183 12.001 1.00 79.00 100 TYR A N 1
ATOM 775 C CA . TYR A 1 100 ? -6.793 -0.502 12.879 1.00 79.00 100 TYR A CA 1
ATOM 776 C C . TYR A 1 100 ? -6.734 0.016 14.318 1.00 79.00 100 TYR A C 1
ATOM 778 O O . TYR A 1 100 ? -7.781 0.317 14.896 1.00 79.00 100 TYR A O 1
ATOM 786 N N . TYR A 1 101 ? -5.531 0.176 14.871 1.00 75.00 101 TYR A N 1
ATOM 787 C CA . TYR A 1 101 ? -5.334 0.636 16.245 1.00 75.00 101 TYR A CA 1
ATOM 788 C C . TYR A 1 101 ? -5.852 2.066 16.482 1.00 75.00 101 TYR A C 1
ATOM 790 O O . TYR A 1 101 ? -6.498 2.339 17.497 1.00 75.00 101 TYR A O 1
ATOM 798 N N . PHE A 1 102 ? -5.608 2.994 15.551 1.00 74.50 102 PHE A N 1
ATOM 799 C CA . PHE A 1 102 ? -5.980 4.399 15.737 1.00 74.50 102 PHE A CA 1
ATOM 800 C C . PHE A 1 102 ? -7.448 4.705 15.406 1.00 74.50 102 PHE A C 1
ATOM 802 O O . PHE A 1 102 ? -8.023 5.609 16.011 1.00 74.50 102 PHE A O 1
ATOM 809 N N . ILE A 1 103 ? -8.072 3.983 14.469 1.00 77.19 103 ILE A N 1
ATOM 810 C CA . ILE A 1 103 ? -9.409 4.339 13.955 1.00 77.19 103 ILE A CA 1
ATOM 811 C C . ILE A 1 103 ? -10.525 3.461 14.519 1.00 77.19 103 ILE A C 1
ATOM 813 O O . ILE A 1 103 ? -11.627 3.964 14.762 1.00 77.19 103 ILE A O 1
ATOM 817 N N . SER A 1 104 ? -10.271 2.172 14.756 1.00 73.88 104 SER A N 1
ATOM 818 C CA . SER A 1 104 ? -11.281 1.273 15.312 1.00 73.88 104 SER A CA 1
ATOM 819 C C . SER A 1 104 ? -11.160 1.223 16.832 1.00 73.88 104 SER A C 1
ATOM 821 O O . SER A 1 104 ? -10.301 0.541 17.386 1.00 73.88 104 SER A O 1
ATOM 823 N N . ASN A 1 105 ? -12.053 1.935 17.528 1.00 70.56 105 ASN A N 1
ATOM 824 C CA . ASN A 1 105 ? -12.108 1.911 18.996 1.00 70.56 105 ASN A CA 1
ATOM 825 C C . ASN A 1 105 ? -12.323 0.492 19.549 1.00 70.56 105 ASN A C 1
ATOM 827 O O . ASN A 1 105 ? -11.817 0.182 20.622 1.00 70.56 105 ASN A O 1
ATOM 831 N N . GLU A 1 106 ? -13.042 -0.358 18.812 1.00 70.50 106 GLU A N 1
ATOM 832 C CA . GLU A 1 106 ? -13.295 -1.746 19.199 1.00 70.50 106 GLU A CA 1
ATOM 833 C C . GLU A 1 106 ? -12.024 -2.592 19.101 1.00 70.50 106 GLU A C 1
ATOM 835 O O . GLU A 1 106 ? -11.653 -3.280 20.050 1.00 70.50 106 GLU A O 1
ATOM 840 N N . TYR A 1 107 ? -11.293 -2.455 17.989 1.00 73.06 107 TYR A N 1
ATOM 841 C CA . TYR A 1 107 ? -10.013 -3.134 17.803 1.00 73.06 107 TYR A CA 1
ATOM 842 C C . TYR A 1 107 ? -8.996 -2.673 18.849 1.00 73.06 107 TYR A C 1
ATOM 844 O O . TYR A 1 107 ? -8.326 -3.494 19.467 1.00 73.06 107 TYR A O 1
ATOM 852 N N . ARG A 1 108 ? -8.939 -1.362 19.122 1.00 73.81 108 ARG A N 1
ATOM 853 C CA . ARG A 1 108 ? -8.083 -0.797 20.169 1.00 73.81 108 ARG A CA 1
ATOM 854 C C . ARG A 1 108 ? -8.435 -1.324 21.558 1.00 73.81 108 ARG A C 1
ATOM 856 O O . ARG A 1 108 ? -7.534 -1.578 22.348 1.00 73.81 108 ARG A O 1
ATOM 863 N N . ARG A 1 109 ? -9.727 -1.493 21.864 1.00 72.62 109 ARG A N 1
ATOM 864 C CA . ARG A 1 109 ? -10.195 -2.028 23.152 1.00 72.62 109 ARG A CA 1
ATOM 865 C C . ARG A 1 109 ? -9.691 -3.451 23.372 1.00 72.62 109 ARG A C 1
ATOM 867 O O . ARG A 1 109 ? -9.097 -3.719 24.410 1.00 72.62 109 ARG A O 1
ATOM 874 N N . ILE A 1 110 ? -9.869 -4.317 22.374 1.00 75.94 110 ILE A N 1
ATOM 875 C CA . ILE A 1 110 ? -9.366 -5.696 22.397 1.00 75.94 110 ILE A CA 1
ATOM 876 C C . ILE A 1 110 ? -7.836 -5.688 22.502 1.00 75.94 110 ILE A C 1
ATOM 878 O O . ILE A 1 110 ? -7.258 -6.356 23.351 1.00 75.94 110 ILE A O 1
ATOM 882 N N . PHE A 1 111 ? -7.163 -4.865 21.703 1.00 74.94 111 PHE A N 1
ATOM 883 C CA . PHE A 1 111 ? -5.707 -4.784 21.707 1.00 74.94 111 PHE A CA 1
ATOM 884 C C . PHE A 1 111 ? -5.135 -4.333 23.061 1.00 74.94 111 PHE A C 1
ATOM 886 O O . PHE A 1 111 ? -4.194 -4.939 23.566 1.00 74.94 111 PHE A O 1
ATOM 893 N N . ASN A 1 112 ? -5.735 -3.323 23.698 1.00 73.06 112 ASN A N 1
ATOM 894 C CA . ASN A 1 112 ? -5.332 -2.872 25.032 1.00 73.06 112 ASN A CA 1
ATOM 895 C C . ASN A 1 112 ? -5.590 -3.935 26.106 1.00 73.06 112 ASN A C 1
ATOM 897 O O . ASN A 1 112 ? -4.802 -4.033 27.044 1.00 73.06 112 ASN A O 1
ATOM 901 N N . GLN A 1 113 ? -6.649 -4.736 25.955 1.00 71.94 113 GLN A N 1
ATOM 902 C CA . GLN A 1 113 ? -6.959 -5.844 26.858 1.00 71.94 113 GLN A CA 1
ATOM 903 C C . GLN A 1 113 ? -5.918 -6.971 26.774 1.00 71.94 113 GLN A C 1
ATOM 905 O O . GLN A 1 113 ? -5.560 -7.539 27.801 1.00 71.94 113 GLN A O 1
ATOM 910 N N . PHE A 1 114 ? -5.413 -7.281 25.575 1.00 71.44 114 PHE A N 1
ATOM 911 C CA . PHE A 1 114 ? -4.445 -8.366 25.379 1.00 71.44 114 PHE A CA 1
ATOM 912 C C . PHE A 1 114 ? -2.986 -7.947 25.585 1.00 71.44 114 PHE A C 1
ATOM 914 O O . PHE A 1 114 ? -2.197 -8.733 26.100 1.00 71.44 114 PHE A O 1
ATOM 921 N N . LEU A 1 115 ? -2.609 -6.729 25.191 1.00 68.25 115 LEU A N 1
ATOM 922 C CA . LEU A 1 115 ? -1.205 -6.308 25.157 1.00 68.25 115 LEU A CA 1
ATOM 923 C C . LEU A 1 115 ? -0.814 -5.315 26.262 1.00 68.25 115 LEU A C 1
ATOM 925 O O . LEU A 1 115 ? 0.374 -5.066 26.432 1.00 68.25 115 LEU A O 1
ATOM 929 N N . HIS A 1 116 ? -1.761 -4.771 27.041 1.00 62.84 116 HIS A N 1
ATOM 930 C CA . HIS A 1 116 ? -1.499 -3.836 28.153 1.00 62.84 116 HIS A CA 1
ATOM 931 C C . HIS A 1 116 ? -0.495 -2.704 27.817 1.00 62.84 116 HIS A C 1
ATOM 933 O O . HIS A 1 116 ? 0.212 -2.195 28.692 1.00 62.84 116 HIS A O 1
ATOM 939 N N . ILE A 1 117 ? -0.423 -2.262 26.552 1.00 62.91 117 ILE A N 1
ATOM 940 C CA . ILE A 1 117 ? 0.544 -1.245 26.111 1.00 62.91 117 ILE A CA 1
ATOM 941 C C . ILE A 1 117 ? 0.059 0.145 26.549 1.00 62.91 117 ILE A C 1
ATOM 943 O O . ILE A 1 117 ? -0.504 0.922 25.780 1.00 62.91 117 ILE A O 1
ATOM 947 N N . ARG A 1 118 ? 0.337 0.494 27.811 1.00 58.00 118 ARG A N 1
ATOM 948 C CA . ARG A 1 118 ? 0.113 1.835 28.392 1.00 58.00 118 ARG A CA 1
ATOM 949 C C . ARG A 1 118 ? 0.919 2.945 27.696 1.00 58.00 118 ARG A C 1
ATOM 951 O O . ARG A 1 118 ? 0.630 4.127 27.870 1.00 58.00 118 ARG A O 1
ATOM 958 N N . PHE A 1 119 ? 1.931 2.590 26.902 1.00 60.66 119 PHE A N 1
ATOM 959 C CA . PHE A 1 119 ? 2.783 3.549 26.190 1.00 60.66 119 PHE A CA 1
ATOM 960 C C . PHE A 1 119 ? 2.050 4.272 25.046 1.00 60.66 119 PHE A C 1
ATOM 962 O O . PHE A 1 119 ? 2.174 5.488 24.896 1.00 60.66 119 PHE A O 1
ATOM 969 N N . LEU A 1 120 ? 1.216 3.555 24.284 1.00 58.81 120 LEU A N 1
ATOM 970 C CA . LEU A 1 120 ? 0.443 4.134 23.178 1.00 58.81 120 LEU A CA 1
ATOM 971 C C . LEU A 1 120 ? -0.669 5.073 23.675 1.00 58.81 120 LEU A C 1
ATOM 973 O O . LEU A 1 120 ? -1.040 6.014 22.973 1.00 58.81 120 LEU A O 1
ATOM 977 N N . GLU A 1 121 ? -1.179 4.868 24.893 1.00 60.31 121 GLU A N 1
ATOM 978 C CA . GLU A 1 121 ? -2.152 5.776 25.519 1.00 60.31 121 GLU A CA 1
ATOM 979 C C . GLU A 1 121 ? -1.548 7.149 25.848 1.00 60.31 121 GLU A C 1
ATOM 981 O O . GLU A 1 121 ? -2.240 8.163 25.733 1.00 60.31 121 GLU A O 1
ATOM 986 N N . ARG A 1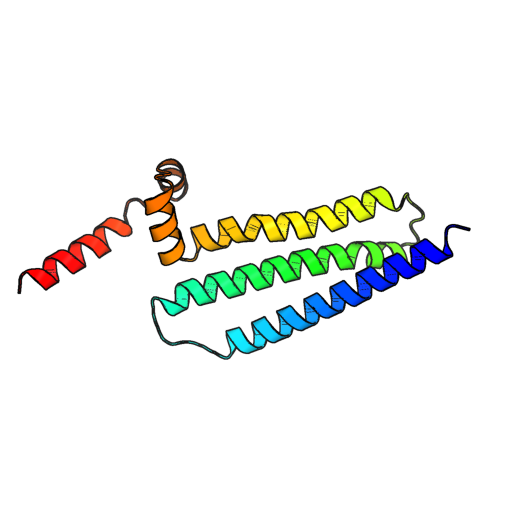 122 ? -0.249 7.208 26.191 1.00 55.53 122 ARG A N 1
ATOM 987 C CA . ARG A 1 122 ? 0.468 8.475 26.420 1.00 55.53 122 ARG A CA 1
ATOM 988 C C . ARG A 1 122 ? 0.687 9.260 25.129 1.00 55.53 122 ARG A C 1
ATOM 990 O O . ARG A 1 122 ? 0.449 10.462 25.123 1.00 55.53 122 ARG A O 1
ATOM 997 N N . PHE A 1 123 ? 1.076 8.593 24.041 1.00 55.69 123 PHE A N 1
ATOM 998 C CA . PHE A 1 123 ? 1.303 9.251 22.745 1.00 55.69 123 PHE A CA 1
ATOM 999 C C . PHE A 1 123 ? 0.021 9.763 22.081 1.00 55.69 123 PHE A C 1
ATOM 1001 O O . PHE A 1 123 ? 0.064 10.698 21.289 1.00 55.69 123 PHE A O 1
ATOM 1008 N N . THR A 1 124 ? -1.128 9.172 22.405 1.00 58.66 124 THR A N 1
ATOM 1009 C CA . THR A 1 124 ? -2.410 9.524 21.778 1.00 58.66 124 THR A CA 1
ATOM 1010 C C . THR A 1 124 ? -3.229 10.550 22.561 1.00 58.66 124 THR A C 1
ATOM 1012 O O . THR A 1 124 ? -4.287 10.958 22.085 1.00 58.66 124 THR A O 1
ATOM 1015 N N . GLY A 1 125 ? -2.791 10.974 23.756 1.00 54.16 125 GLY A N 1
ATOM 1016 C CA . GLY A 1 125 ? -3.513 11.961 24.574 1.00 54.16 125 GLY A CA 1
ATOM 1017 C C . GLY A 1 125 ? -4.928 11.523 24.994 1.00 54.16 125 GLY A C 1
ATOM 1018 O O . GLY A 1 125 ? -5.736 12.338 25.434 1.00 54.16 125 GLY A O 1
ATOM 1019 N N . MET A 1 126 ? -5.267 10.234 24.871 1.00 56.25 126 MET A N 1
ATOM 1020 C CA . MET A 1 126 ? -6.642 9.720 24.981 1.00 56.25 126 MET A CA 1
ATOM 1021 C C . MET A 1 126 ? -7.084 9.353 26.404 1.00 56.25 126 MET A C 1
ATOM 1023 O O . MET A 1 126 ? -8.040 8.594 26.579 1.00 56.25 126 MET A O 1
ATOM 1027 N N . LYS A 1 127 ? -6.466 9.946 27.433 1.00 48.22 127 LYS A N 1
ATOM 1028 C CA . LYS A 1 127 ? -6.827 9.720 28.845 1.00 48.22 127 LYS A CA 1
ATOM 1029 C C . LYS A 1 127 ? -8.303 10.049 29.158 1.00 48.22 127 LYS A C 1
ATOM 1031 O O . LYS A 1 127 ? -8.860 9.483 30.090 1.00 48.22 127 LYS A O 1
ATOM 1036 N N . ASN A 1 128 ? -8.968 10.888 28.353 1.00 50.00 128 ASN A N 1
ATOM 1037 C CA . ASN A 1 128 ? -10.299 11.422 28.681 1.00 50.00 128 ASN A CA 1
ATOM 1038 C C . ASN A 1 128 ? -11.505 10.767 27.975 1.00 50.00 128 ASN A C 1
ATOM 1040 O O . ASN A 1 128 ? -12.630 11.099 28.331 1.00 50.00 128 ASN A O 1
ATOM 1044 N N . ARG A 1 129 ? -11.342 9.853 27.000 1.00 49.59 129 ARG A N 1
ATOM 1045 C CA . ARG A 1 129 ? -12.507 9.263 26.283 1.00 49.59 129 ARG A CA 1
ATOM 1046 C C . ARG A 1 129 ? -13.004 7.924 26.828 1.00 49.59 129 ARG A C 1
ATOM 1048 O O . ARG A 1 129 ? -14.151 7.569 26.577 1.00 49.59 129 ARG A O 1
ATOM 1055 N N . ILE A 1 130 ? -12.169 7.180 27.548 1.00 52.09 130 ILE A N 1
ATOM 1056 C CA . ILE A 1 130 ? -12.544 5.858 28.081 1.00 52.09 130 ILE A CA 1
ATOM 1057 C C . ILE A 1 130 ? -13.338 6.006 29.389 1.00 52.09 130 ILE A C 1
ATOM 1059 O O . ILE A 1 130 ? -14.303 5.277 29.615 1.00 52.09 130 ILE A O 1
ATOM 1063 N N . SER A 1 131 ? -13.014 7.015 30.201 1.00 48.47 131 SER A N 1
ATOM 1064 C CA . SER A 1 131 ? -13.663 7.267 31.492 1.00 48.47 131 SER A CA 1
ATOM 1065 C C . SER A 1 131 ? -15.153 7.602 31.366 1.00 48.47 131 SER A C 1
ATOM 1067 O O . SER A 1 131 ? -15.928 7.214 32.230 1.00 48.47 131 SER A O 1
ATOM 1069 N N . THR A 1 132 ? -15.577 8.261 30.282 1.00 45.12 132 THR A N 1
ATOM 1070 C CA . THR A 1 132 ? -16.981 8.671 30.088 1.00 45.12 132 THR A CA 1
ATOM 1071 C C . THR A 1 132 ? -17.895 7.517 29.667 1.00 45.12 132 THR A C 1
ATOM 1073 O O . THR A 1 132 ? -19.086 7.538 29.957 1.00 45.12 132 THR A O 1
ATOM 1076 N N . VAL A 1 133 ? -17.365 6.493 28.987 1.00 49.94 133 VAL A N 1
ATOM 1077 C CA . VAL A 1 133 ? -18.169 5.327 28.570 1.00 49.94 133 VAL A CA 1
ATOM 1078 C C . VAL A 1 133 ? -18.354 4.352 29.735 1.00 49.94 133 VAL A C 1
ATOM 1080 O O . VAL A 1 133 ? -19.435 3.793 29.898 1.00 49.94 133 VAL A O 1
ATOM 1083 N N . SER A 1 134 ? -17.337 4.199 30.591 1.00 47.09 134 SER A N 1
ATOM 1084 C CA . SER A 1 134 ? -17.449 3.354 31.786 1.00 47.09 134 SER A CA 1
ATOM 1085 C C . SER A 1 134 ? -18.418 3.947 32.823 1.00 47.09 134 SER A C 1
ATOM 1087 O O . SER A 1 134 ? -19.220 3.219 33.403 1.00 47.09 134 SER A O 1
ATOM 1089 N N . THR A 1 135 ? -18.447 5.275 33.000 1.00 46.72 135 THR A N 1
ATOM 1090 C CA . THR A 1 135 ? -19.411 5.920 33.911 1.00 46.72 135 THR A CA 1
ATOM 1091 C C . THR A 1 135 ? -20.854 5.881 33.405 1.00 46.72 135 THR A C 1
ATOM 1093 O O . THR A 1 135 ? -21.772 5.825 34.222 1.00 46.72 135 THR A O 1
ATOM 1096 N N . MET A 1 136 ? -21.084 5.836 32.087 1.00 44.34 136 MET A N 1
ATOM 1097 C CA . MET A 1 136 ? -22.443 5.754 31.536 1.00 44.34 136 MET A CA 1
ATOM 1098 C C . MET A 1 136 ? -23.075 4.364 31.735 1.00 44.34 136 MET A C 1
ATOM 1100 O O . MET A 1 136 ? -24.259 4.278 32.047 1.00 44.34 136 MET A O 1
ATOM 1104 N N . ASN A 1 137 ? -22.292 3.278 31.661 1.00 44.12 137 ASN A N 1
ATOM 1105 C CA . ASN A 1 137 ? -22.798 1.926 31.948 1.00 44.12 137 ASN A CA 1
ATOM 1106 C C . ASN A 1 137 ? -23.078 1.689 33.443 1.00 44.12 137 ASN A C 1
ATOM 1108 O O . ASN A 1 137 ? -23.998 0.947 33.778 1.00 44.12 137 ASN A O 1
ATOM 1112 N N . ILE A 1 138 ? -22.339 2.339 34.348 1.00 51.53 138 ILE A N 1
ATOM 1113 C CA . ILE A 1 138 ? -22.575 2.218 35.799 1.00 51.53 138 ILE A CA 1
ATOM 1114 C C . ILE A 1 138 ? -23.839 2.988 36.228 1.00 51.53 138 ILE A C 1
ATOM 1116 O O . ILE A 1 138 ? -24.524 2.578 37.162 1.00 51.53 138 ILE A O 1
ATOM 1120 N N . SER A 1 139 ? -24.190 4.075 35.531 1.00 44.94 139 SER A N 1
ATOM 1121 C CA . SER A 1 139 ? -25.397 4.866 35.818 1.00 44.94 139 SER A CA 1
ATOM 1122 C C . SER A 1 139 ? -26.699 4.196 35.359 1.00 44.94 139 SER A C 1
ATOM 1124 O O . SER A 1 139 ? -27.744 4.491 35.934 1.00 44.94 139 SER A O 1
ATOM 1126 N N . ILE A 1 140 ? -26.658 3.322 34.349 1.00 51.62 140 ILE A N 1
ATOM 1127 C CA . ILE A 1 140 ? -27.850 2.623 33.837 1.00 51.62 140 ILE A CA 1
ATOM 1128 C C . ILE A 1 140 ? -28.148 1.361 34.663 1.00 51.62 140 ILE A C 1
ATOM 1130 O O . ILE A 1 140 ? -29.305 1.002 34.820 1.00 51.62 140 ILE A O 1
ATOM 1134 N N . ALA A 1 141 ? -27.137 0.736 35.274 1.00 47.34 141 ALA A N 1
ATOM 1135 C CA . ALA A 1 141 ? -27.313 -0.434 36.143 1.00 47.34 141 ALA A CA 1
ATOM 1136 C C . ALA A 1 141 ? -27.812 -0.106 37.572 1.00 47.34 141 ALA A C 1
ATOM 1138 O O . ALA A 1 141 ? -27.925 -1.003 38.402 1.00 47.34 141 ALA A O 1
ATOM 1139 N N . ARG A 1 142 ? -28.067 1.174 37.885 1.00 46.66 142 ARG A N 1
ATOM 1140 C CA . ARG A 1 142 ? -28.541 1.652 39.202 1.00 46.66 142 ARG A CA 1
ATOM 1141 C C . ARG A 1 142 ? -29.971 2.210 39.190 1.00 46.66 142 ARG A C 1
ATOM 1143 O O . ARG A 1 142 ? -30.348 2.897 40.138 1.00 46.66 142 ARG A O 1
ATOM 1150 N N . LYS A 1 143 ? -30.752 1.953 38.145 1.00 41.06 143 LYS A N 1
ATOM 1151 C CA . LYS A 1 143 ? -32.158 2.359 38.066 1.00 41.06 143 LYS A CA 1
ATOM 1152 C C . LYS A 1 143 ? -33.020 1.167 37.689 1.00 41.06 143 LYS A C 1
ATOM 1154 O O . LYS A 1 143 ? -34.154 1.121 38.201 1.00 41.06 143 LYS A O 1
#

Secondary structure (DSSP, 8-state):
-HHHHHHHHHHHHHHHHHHHHHHHHHHHHHHHH-----HHHHHHHHHHHHHHHHHHHHHHHHHHHHHHHHHHT----HHHHHHHHHHHHHHHHHHHHHHHHHH-HHHHHHHHHHH--HHHHHHTTGGGTHHHHHHHHHHHTT-

Foldseek 3Di:
DPVVVVVVVLVVLLVVLVVLLVVLVVVLVVLVVPPPPDPLVVLVSVLVNVLSVLQNVLSVQLNVLVVVCVVVVDPDDPVVSNVVSVVSNVVSVVCSVVSCCPRNPPSVVVCCVPPVCVVVCVVVVPPPPVVVVVVVVVVVVPD

Sequence (143 aa):
MDGQQSKFFIYGILVVSILVLACYGVFLRRMRKTQISGKIAKGIHRSLILISLTVLFGSFSTALIPFVRSLMGINTKNLQFMLLAGLFINLATAANFFIYYFISNEYRRIFNQFLHIRFLERFTGMKNRISTVSTMNISIARK

pLDDT: mean 71.98, std 13.43, range [41.06, 88.94]